Protein AF-A0AAN7UMM8-F1 (afdb_monomer_lite)

Foldseek 3Di:
DDDDDQDVVNVVVVVVVVVVCVVVPPPPPDDPQADWFWWWKQAFQLCCVVVVDDRIDIDTDGPCCVVPDDFDWFPLCVVVPFTKTKDFDDDDPVCNPPQRRLDRVLQQLRQADCDQPFDDDVVVQRHHHQGGGNCSVGSRGMMIMGTPVSHHDDRVVSVVVSCCSVPPRHPD

pLDDT: mean 81.4, std 15.03, range [41.03, 96.5]

Radius of gyration: 20.4 Å; chains: 1; bounding box: 57×44×56 Å

Secondary structure (DSSP, 8-state):
-PPPPP-HHHHHHHHHHHHHHTTT----SS--TT-EEEEEEE--HHHHHHH---SEEEEEEEHHHHHHS--EE-HHHHHTT--EEEEEPPPPTTTTT-GGGG--HHHHHHT----TT---BGGGTB--TTS--GGGTSS---EEEEETT-----HHHHHHHHHHHHHHS---

Organism: NCBI:txid326684

Sequence (172 aa):
MKYRDVDLKDFRHIADYFISCRWRLSLPLYPPTDTKLKGVKINCSGDEHNLGKPLFEEIEVSLMDVLTVEYDTSDIANLIGLPVFTKPCLPDLSWANVSDAYINQDATYLHLCLDPKTKSNDHAGILGWGYAPFRWQNRVGSVIVVRQDQKPCHDGMWKHYASIAARKLRPF

Structure (mmCIF, N/CA/C/O backbone):
data_AF-A0AAN7UMM8-F1
#
_entry.id   AF-A0AAN7UMM8-F1
#
loop_
_atom_site.group_PDB
_atom_site.id
_atom_site.type_symbol
_atom_site.label_atom_id
_atom_site.label_alt_id
_atom_site.label_comp_id
_atom_site.label_asym_id
_atom_site.label_entity_id
_atom_site.label_seq_id
_atom_site.pdbx_PDB_ins_code
_atom_site.Cartn_x
_atom_site.Cartn_y
_atom_site.Cartn_z
_atom_site.occupancy
_atom_site.B_iso_or_equiv
_atom_site.auth_seq_id
_atom_site.auth_comp_id
_atom_site.auth_asym_id
_atom_site.auth_atom_id
_atom_site.pdbx_PDB_model_num
ATOM 1 N N . MET A 1 1 ? -41.385 -11.418 36.694 1.00 44.03 1 MET A N 1
ATOM 2 C CA . MET A 1 1 ? -40.921 -11.828 35.350 1.00 44.03 1 MET A CA 1
ATOM 3 C C . MET A 1 1 ? -39.835 -12.877 35.542 1.00 44.03 1 MET A C 1
ATOM 5 O O . MET A 1 1 ? -38.847 -12.566 36.191 1.00 44.03 1 MET A O 1
ATOM 9 N N . LYS A 1 2 ? -40.049 -14.124 35.102 1.00 57.03 2 LYS A N 1
ATOM 10 C CA . LYS A 1 2 ? -39.013 -15.171 35.116 1.00 57.03 2 LYS A CA 1
ATOM 11 C C . LYS A 1 2 ? -38.329 -15.160 33.753 1.00 57.03 2 LYS A C 1
ATOM 13 O O . LYS A 1 2 ? -39.016 -15.289 32.743 1.00 57.03 2 LYS A O 1
ATOM 18 N N . TYR A 1 3 ? -37.015 -14.982 33.735 1.00 65.94 3 TYR A N 1
ATOM 19 C CA . TYR A 1 3 ? -36.212 -15.178 32.533 1.00 65.94 3 TYR A CA 1
ATOM 20 C C . TYR A 1 3 ? -35.992 -16.681 32.353 1.00 65.94 3 TYR A C 1
ATOM 22 O O . TYR A 1 3 ? -35.731 -17.378 33.333 1.00 65.94 3 TYR A O 1
ATOM 30 N N . ARG A 1 4 ? -36.190 -17.184 31.131 1.00 79.94 4 ARG A N 1
ATOM 31 C CA . ARG A 1 4 ? -35.893 -18.579 30.788 1.00 79.94 4 ARG A CA 1
ATOM 32 C C . ARG A 1 4 ? -34.458 -18.672 30.279 1.00 79.94 4 ARG A C 1
ATOM 34 O O . ARG A 1 4 ? -33.993 -17.737 29.626 1.00 79.94 4 ARG A O 1
ATOM 41 N N . ASP A 1 5 ? -33.811 -19.797 30.542 1.00 83.88 5 ASP A N 1
ATOM 42 C CA . ASP A 1 5 ? -32.479 -20.074 30.016 1.00 83.88 5 ASP A CA 1
ATOM 43 C C . ASP A 1 5 ? -32.519 -20.269 28.499 1.00 83.88 5 ASP A C 1
ATOM 45 O O . ASP A 1 5 ? -33.491 -20.785 27.942 1.00 83.88 5 ASP A O 1
ATOM 49 N N . VAL A 1 6 ? -31.454 -19.815 27.841 1.00 77.25 6 VAL A N 1
ATOM 50 C CA . VAL A 1 6 ? -31.259 -19.959 26.397 1.00 77.25 6 VAL A CA 1
ATOM 51 C C . VAL A 1 6 ? -30.913 -21.412 26.105 1.00 77.25 6 VAL A C 1
ATOM 53 O O . VAL A 1 6 ? -29.937 -21.940 26.639 1.00 77.25 6 VAL A O 1
ATOM 56 N N . ASP A 1 7 ? -31.699 -22.054 25.247 1.00 88.44 7 ASP A N 1
ATOM 57 C CA . ASP A 1 7 ? -31.451 -23.428 24.823 1.00 88.44 7 ASP A CA 1
ATOM 58 C C . ASP A 1 7 ? -30.756 -23.498 23.447 1.00 88.44 7 ASP A C 1
ATOM 60 O O . ASP A 1 7 ? -30.502 -22.498 22.769 1.00 88.44 7 ASP A O 1
ATOM 64 N N . LEU A 1 8 ? -30.413 -24.712 23.012 1.00 77.88 8 LEU A N 1
ATOM 65 C CA . LEU A 1 8 ? -29.747 -24.933 21.723 1.00 77.88 8 LEU A CA 1
ATOM 66 C C . LEU A 1 8 ? -30.617 -24.540 20.517 1.00 77.88 8 LEU A C 1
ATOM 68 O O . LEU A 1 8 ? -30.086 -24.277 19.435 1.00 77.88 8 LEU A O 1
ATOM 72 N N . LYS A 1 9 ? -31.944 -24.488 20.679 1.00 82.25 9 LYS A N 1
ATOM 73 C CA . LYS A 1 9 ? -32.868 -24.055 19.628 1.00 82.25 9 LYS A CA 1
ATOM 74 C C . LYS A 1 9 ? -32.833 -22.536 19.490 1.00 82.25 9 LYS A C 1
ATOM 76 O O . LYS A 1 9 ? -32.764 -22.037 18.368 1.00 82.25 9 LYS A O 1
ATOM 81 N N . ASP A 1 10 ? -32.784 -21.826 20.612 1.00 83.25 10 ASP A N 1
ATOM 82 C CA . ASP A 1 10 ? -32.543 -20.386 20.649 1.00 83.25 10 ASP A CA 1
ATOM 83 C C . ASP A 1 10 ? -31.164 -20.051 20.052 1.00 83.25 10 ASP A C 1
ATOM 85 O O . ASP A 1 10 ? -31.054 -19.145 19.226 1.00 83.25 10 ASP A O 1
ATOM 89 N N . PHE A 1 11 ? -30.125 -20.838 20.360 1.00 78.94 11 PHE A N 1
ATOM 90 C CA . PHE A 1 11 ? -28.793 -20.658 19.768 1.00 78.94 11 PHE A CA 1
ATOM 91 C C . PHE A 1 11 ? -28.799 -20.835 18.245 1.00 78.94 11 PHE A C 1
ATOM 93 O O . PHE A 1 11 ? -28.192 -20.046 17.522 1.00 78.94 11 PHE A O 1
ATOM 100 N N . ARG A 1 12 ? -29.522 -21.840 17.739 1.00 82.06 12 ARG A N 1
ATOM 101 C CA . ARG A 1 12 ? -29.689 -22.044 16.297 1.00 82.06 12 ARG A CA 1
ATOM 102 C C . ARG A 1 12 ? -30.439 -20.889 15.644 1.00 82.06 12 ARG A C 1
ATOM 104 O O . ARG A 1 12 ? -30.007 -20.424 14.601 1.00 82.06 12 ARG A O 1
ATOM 111 N N . HIS A 1 13 ? -31.498 -20.379 16.268 1.00 74.56 13 HIS A N 1
ATOM 112 C CA . HIS A 1 13 ? -32.212 -19.201 15.768 1.00 74.56 13 HIS A CA 1
ATOM 113 C C . HIS A 1 13 ? -31.312 -17.961 15.726 1.00 74.56 13 HIS A C 1
ATOM 115 O O . HIS A 1 13 ? -31.378 -17.194 14.772 1.00 74.56 13 HIS A O 1
ATOM 121 N N . ILE A 1 14 ? -30.443 -17.781 16.723 1.00 76.44 14 ILE A N 1
ATOM 122 C CA . ILE A 1 14 ? -29.461 -16.693 16.757 1.00 76.44 14 ILE A CA 1
ATOM 123 C C . ILE A 1 14 ? -28.402 -16.879 15.659 1.00 76.44 14 ILE A C 1
ATOM 125 O O . ILE A 1 14 ? -28.074 -15.928 14.953 1.00 76.44 14 ILE A O 1
ATOM 129 N N . ALA A 1 15 ? -27.886 -18.094 15.467 1.00 76.62 15 ALA A N 1
ATOM 130 C CA . ALA A 1 15 ? -26.916 -18.395 14.417 1.00 76.62 15 ALA A CA 1
ATOM 131 C C . ALA A 1 15 ? -27.518 -18.229 13.012 1.00 76.62 15 ALA A C 1
ATOM 133 O O . ALA A 1 15 ? -26.916 -17.570 12.168 1.00 76.62 15 ALA A O 1
ATOM 134 N N . ASP A 1 16 ? -28.725 -18.748 12.781 1.00 75.44 16 ASP A N 1
ATOM 135 C CA . ASP A 1 16 ? -29.471 -18.594 11.530 1.00 75.44 16 ASP A CA 1
ATOM 136 C C . ASP A 1 16 ? -29.823 -17.118 11.288 1.00 75.44 16 ASP A C 1
ATOM 138 O O . ASP A 1 16 ? -29.726 -16.637 10.159 1.00 75.44 16 ASP A O 1
ATOM 142 N N . TYR A 1 17 ? -30.129 -16.355 12.345 1.00 73.06 17 TYR A N 1
ATOM 143 C CA . TYR A 1 17 ? -30.271 -14.902 12.275 1.00 73.06 17 TYR A CA 1
ATOM 144 C C . TYR A 1 17 ? -28.964 -14.247 11.814 1.00 73.06 17 TYR A C 1
ATOM 146 O O . TYR A 1 17 ? -28.972 -13.555 10.804 1.00 73.06 17 TYR A O 1
ATOM 154 N N . PHE A 1 18 ? -27.818 -14.530 12.441 1.00 69.50 18 PHE A N 1
ATOM 155 C CA . PHE A 1 18 ? -26.530 -13.970 12.012 1.00 69.50 18 PHE A CA 1
ATOM 156 C C . PHE A 1 18 ? -26.106 -14.409 10.600 1.00 69.50 18 PHE A C 1
ATOM 158 O O . PHE A 1 18 ? -25.530 -13.611 9.862 1.00 69.50 18 PHE A O 1
ATOM 165 N N . ILE A 1 19 ? -26.409 -15.643 10.189 1.00 68.62 19 ILE A N 1
ATOM 166 C CA . ILE A 1 19 ? -26.124 -16.164 8.843 1.00 68.62 19 ILE A CA 1
ATOM 167 C C . ILE A 1 19 ? -27.054 -15.525 7.802 1.00 68.62 19 ILE A C 1
ATOM 169 O O . ILE A 1 19 ? -26.594 -15.133 6.732 1.00 68.62 19 ILE A O 1
ATOM 173 N N . SER A 1 20 ? -28.336 -15.343 8.114 1.00 67.06 20 SER A N 1
ATOM 174 C CA . SER A 1 20 ? -29.275 -14.622 7.244 1.00 67.06 20 SER A CA 1
ATOM 175 C C . SER A 1 20 ? -28.949 -13.121 7.165 1.00 67.06 20 SER A C 1
ATOM 177 O O . SER A 1 20 ? -29.043 -12.513 6.097 1.00 67.06 20 SER A O 1
ATOM 179 N N . CYS A 1 21 ? -28.444 -12.537 8.256 1.00 56.84 21 CYS A N 1
ATOM 180 C CA . CYS A 1 21 ? -27.925 -11.174 8.311 1.00 56.84 21 CYS A CA 1
ATOM 181 C C . CYS A 1 21 ? -26.562 -11.021 7.627 1.00 56.84 21 CYS A C 1
ATOM 183 O O . CYS A 1 21 ? -26.223 -9.902 7.253 1.00 56.84 21 CYS A O 1
ATOM 185 N N . ARG A 1 22 ? -25.797 -12.094 7.365 1.00 49.25 22 ARG A N 1
ATOM 186 C CA . ARG A 1 22 ? -24.556 -11.999 6.564 1.00 49.25 22 ARG A CA 1
ATOM 187 C C . ARG A 1 22 ? -24.802 -11.506 5.133 1.00 49.25 22 ARG A C 1
ATOM 189 O O . ARG A 1 22 ? -23.855 -11.065 4.498 1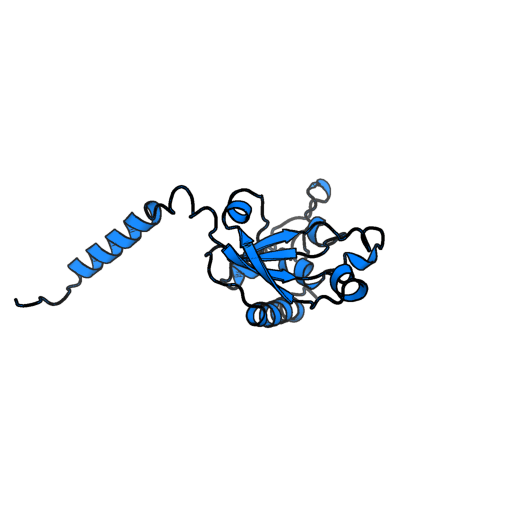.00 49.25 22 ARG A O 1
ATOM 196 N N . TRP A 1 23 ? -26.052 -11.515 4.661 1.00 46.44 23 TRP A N 1
ATOM 197 C CA . TRP A 1 23 ? -26.463 -10.910 3.386 1.00 46.44 23 TRP A CA 1
ATOM 198 C C . TRP A 1 23 ? -27.345 -9.657 3.542 1.00 46.44 23 TRP A C 1
ATOM 200 O O . TRP A 1 23 ? -27.736 -9.057 2.544 1.00 46.44 23 TRP A O 1
ATOM 210 N N . ARG A 1 24 ? -27.678 -9.252 4.779 1.00 41.03 24 ARG A N 1
ATOM 211 C CA . ARG A 1 24 ? -28.582 -8.123 5.078 1.00 41.03 24 ARG A CA 1
ATOM 212 C C . ARG A 1 24 ? -28.160 -7.240 6.257 1.00 41.03 24 ARG A C 1
ATOM 214 O O . ARG A 1 24 ? -28.969 -6.459 6.748 1.00 41.03 24 ARG A O 1
ATOM 221 N N . LEU A 1 25 ? -26.896 -7.268 6.678 1.00 42.41 25 LEU A N 1
ATOM 222 C CA . LEU A 1 25 ? -26.274 -6.060 7.211 1.00 42.41 25 LEU A CA 1
ATOM 223 C C . LEU A 1 25 ? -26.107 -5.131 6.016 1.00 42.41 25 LEU A C 1
ATOM 225 O O . LEU A 1 25 ? -25.052 -5.057 5.393 1.00 42.41 25 LEU A O 1
ATOM 229 N N . SER A 1 26 ? -27.210 -4.480 5.658 1.00 46.03 26 SER A N 1
ATOM 230 C CA . SER A 1 26 ? -27.189 -3.232 4.929 1.00 46.03 26 SER A CA 1
ATOM 231 C C . SER A 1 26 ? -26.272 -2.306 5.715 1.00 46.03 26 SER A C 1
ATOM 233 O O . SER A 1 26 ? -26.698 -1.655 6.671 1.00 46.03 26 SER A O 1
ATOM 235 N N . LEU A 1 27 ? -24.996 -2.283 5.313 1.00 46.69 27 LEU A N 1
ATOM 236 C CA . LEU A 1 27 ? -24.200 -1.069 5.362 1.00 46.69 27 LEU A CA 1
ATOM 237 C C . LEU A 1 27 ? -25.164 0.054 4.966 1.00 46.69 27 LEU A C 1
ATOM 239 O O . LEU A 1 27 ? -25.889 -0.120 3.975 1.00 46.69 27 LEU A O 1
ATOM 243 N N . PRO A 1 28 ? -25.284 1.130 5.757 1.00 42.78 28 PRO A N 1
ATOM 244 C CA . PRO A 1 28 ? -26.124 2.239 5.346 1.00 42.78 28 PRO A CA 1
ATOM 245 C C . PRO A 1 28 ? -25.736 2.579 3.904 1.00 42.78 28 PRO A C 1
ATOM 247 O O . PRO A 1 28 ? -24.549 2.686 3.596 1.00 42.78 28 PRO A O 1
ATOM 250 N N . LEU A 1 29 ? -26.742 2.646 3.020 1.00 49.09 29 LEU A N 1
ATOM 251 C CA . LEU A 1 29 ? -26.593 2.839 1.566 1.00 49.09 29 LEU A CA 1
ATOM 252 C C . LEU A 1 29 ? -25.694 4.038 1.223 1.00 49.09 29 LEU A C 1
ATOM 254 O O . LEU A 1 29 ? -25.170 4.123 0.119 1.00 49.09 29 LEU A O 1
ATOM 258 N N . TYR A 1 30 ? -25.485 4.911 2.206 1.00 47.78 30 TYR A N 1
ATOM 259 C CA . TYR A 1 30 ? -24.417 5.883 2.285 1.00 47.78 30 TYR A CA 1
ATOM 260 C C . TYR A 1 30 ? -23.897 5.873 3.729 1.00 47.78 30 TYR A C 1
ATOM 262 O O . TYR A 1 30 ? -24.698 6.079 4.649 1.00 47.78 30 TYR A O 1
ATOM 270 N N . PRO A 1 31 ? -22.596 5.645 3.980 1.00 53.59 31 PRO A N 1
ATOM 271 C CA . PRO A 1 31 ? -22.011 6.054 5.246 1.00 53.59 31 PRO A CA 1
ATOM 272 C C . PRO A 1 31 ? -22.373 7.523 5.509 1.00 53.59 31 PRO A C 1
ATOM 274 O O . PRO A 1 31 ? -22.489 8.285 4.543 1.00 53.59 31 PRO A O 1
ATOM 277 N N . PRO A 1 32 ? -22.526 7.960 6.774 1.00 57.19 32 PRO A N 1
ATOM 278 C CA . PRO A 1 32 ? -22.496 9.384 7.087 1.00 57.19 32 PRO A CA 1
ATOM 279 C C . PRO A 1 32 ? -21.353 10.017 6.293 1.00 57.19 32 PRO A C 1
ATOM 281 O O . PRO A 1 32 ? -20.242 9.479 6.316 1.00 57.19 32 PRO A O 1
ATOM 284 N N . THR A 1 33 ? -21.628 11.102 5.568 1.00 57.47 33 THR A N 1
ATOM 285 C CA . THR A 1 33 ? -20.730 11.713 4.567 1.00 57.47 33 THR A CA 1
ATOM 286 C C . THR A 1 33 ? -19.360 12.135 5.111 1.00 57.47 33 THR A C 1
ATOM 288 O O . THR A 1 33 ? -18.507 12.548 4.338 1.00 57.47 33 THR A O 1
ATOM 291 N N . ASP A 1 34 ? -19.142 12.007 6.420 1.00 68.44 34 ASP A N 1
ATOM 292 C CA . ASP A 1 34 ? -17.905 12.334 7.127 1.00 68.44 34 ASP A CA 1
ATOM 293 C C . ASP A 1 34 ? -17.334 11.140 7.923 1.00 68.44 34 ASP A C 1
ATOM 295 O O . ASP A 1 34 ? -16.583 11.300 8.883 1.00 68.44 34 ASP A O 1
ATOM 299 N N . THR A 1 35 ? -17.713 9.904 7.575 1.00 83.56 35 THR A N 1
ATOM 300 C CA . THR A 1 35 ? -17.132 8.719 8.221 1.00 83.56 35 THR A CA 1
ATOM 301 C C . THR A 1 35 ? -15.679 8.584 7.787 1.00 83.56 35 THR A C 1
ATOM 303 O O . THR A 1 35 ? -15.391 8.237 6.641 1.00 83.56 35 THR A O 1
ATOM 306 N N . LYS A 1 36 ? -14.764 8.851 8.717 1.00 89.44 36 LYS A N 1
ATOM 307 C CA . LYS A 1 36 ? -13.325 8.722 8.504 1.00 89.44 36 LYS A CA 1
ATOM 308 C C . LYS A 1 36 ? -12.825 7.372 9.001 1.00 89.44 36 LYS A C 1
ATOM 310 O O . LYS A 1 36 ? -13.085 6.971 10.134 1.00 89.44 36 LYS A O 1
ATOM 315 N N . LEU A 1 37 ? -12.087 6.678 8.146 1.00 90.38 37 LEU A N 1
ATOM 316 C CA . LEU A 1 37 ? -11.339 5.481 8.489 1.00 90.38 37 LEU A CA 1
ATOM 317 C C . LEU A 1 37 ? -9.930 5.862 8.924 1.00 90.38 37 LEU A C 1
ATOM 319 O O . LEU A 1 37 ? -9.255 6.643 8.255 1.00 90.38 37 LEU A O 1
ATOM 323 N N . LYS A 1 38 ? -9.462 5.250 10.011 1.00 92.50 38 LYS A N 1
ATOM 324 C CA . LYS A 1 38 ? -8.061 5.353 10.425 1.00 92.50 38 LYS A CA 1
ATOM 325 C C . LYS A 1 38 ? -7.208 4.409 9.588 1.00 92.50 38 LYS A C 1
ATOM 327 O O . LYS A 1 38 ? -7.402 3.191 9.634 1.00 92.50 38 LYS A O 1
ATOM 332 N N . GLY A 1 39 ? -6.281 4.985 8.840 1.00 92.00 39 GLY A N 1
ATOM 333 C CA . GLY A 1 39 ? -5.317 4.297 7.998 1.00 92.00 39 GLY A CA 1
ATOM 334 C C . GLY A 1 39 ? -3.887 4.673 8.350 1.00 92.00 39 GLY A C 1
ATOM 335 O O . GLY A 1 39 ? -3.625 5.461 9.258 1.00 92.00 39 GLY A O 1
ATOM 336 N N . VAL A 1 40 ? -2.957 4.124 7.580 1.00 93.00 40 VAL A N 1
ATOM 337 C CA . VAL A 1 40 ? -1.545 4.498 7.639 1.00 93.00 40 VAL A CA 1
ATOM 338 C C . VAL A 1 40 ? -1.069 4.861 6.246 1.00 93.00 40 VAL A C 1
ATOM 340 O O . VAL A 1 40 ? -1.347 4.152 5.281 1.00 93.00 40 VAL A O 1
ATOM 343 N N . LYS A 1 41 ? -0.342 5.968 6.146 1.00 94.19 41 LYS A N 1
ATOM 344 C CA . LYS A 1 41 ? 0.449 6.320 4.978 1.00 94.19 41 LYS A CA 1
ATOM 345 C C . LYS A 1 41 ? 1.858 5.766 5.175 1.00 94.19 41 LYS A C 1
ATOM 347 O O . LYS A 1 41 ? 2.526 6.105 6.150 1.00 94.19 41 LYS A O 1
ATOM 352 N N . ILE A 1 42 ? 2.292 4.905 4.262 1.00 94.44 42 ILE A N 1
ATOM 353 C CA . ILE A 1 42 ? 3.682 4.470 4.139 1.00 94.44 42 ILE A CA 1
ATOM 354 C C . ILE A 1 42 ? 4.368 5.505 3.254 1.00 94.44 42 ILE A C 1
ATOM 356 O O . ILE A 1 42 ? 4.123 5.538 2.045 1.00 94.44 42 ILE A O 1
ATOM 360 N N . ASN A 1 43 ? 5.148 6.394 3.858 1.00 95.12 43 ASN A N 1
ATOM 361 C CA . ASN A 1 43 ? 5.842 7.453 3.140 1.00 95.12 43 ASN A CA 1
ATOM 362 C C . ASN A 1 43 ? 7.028 6.871 2.353 1.00 95.12 43 ASN A C 1
ATOM 364 O O . ASN A 1 43 ? 7.719 5.980 2.834 1.00 95.12 43 ASN A O 1
ATOM 368 N N . CYS A 1 44 ? 7.234 7.335 1.120 1.00 95.88 44 CYS A N 1
ATOM 369 C CA . CYS A 1 44 ? 8.407 6.978 0.322 1.00 95.88 44 CYS A CA 1
ATOM 370 C C . CYS A 1 44 ? 9.634 7.805 0.715 1.00 95.88 44 CYS A C 1
ATOM 372 O O . CYS A 1 44 ? 9.513 8.836 1.378 1.00 95.88 44 CYS A O 1
ATOM 374 N N . SER A 1 45 ? 10.809 7.425 0.202 1.00 96.31 45 SER A N 1
ATOM 375 C CA . SER A 1 45 ? 12.068 8.143 0.449 1.00 96.31 45 SER A CA 1
ATOM 376 C C . SER A 1 45 ? 12.002 9.636 0.099 1.00 96.31 45 SER A C 1
ATOM 378 O O . SER A 1 45 ? 12.694 10.447 0.705 1.00 96.31 45 SER A O 1
ATOM 380 N N . GLY A 1 46 ? 11.166 10.017 -0.868 1.00 95.94 46 GLY A N 1
ATOM 381 C CA . GLY A 1 46 ? 10.878 11.402 -1.228 1.00 95.94 46 GLY A CA 1
ATOM 382 C C . GLY A 1 46 ? 10.245 12.183 -0.087 1.00 95.94 46 GLY A C 1
ATOM 383 O O . GLY A 1 46 ? 10.803 13.193 0.341 1.00 95.94 46 GLY A O 1
ATOM 384 N N . ASP A 1 47 ? 9.127 11.682 0.435 1.00 96.50 47 ASP A N 1
ATOM 385 C CA . ASP A 1 47 ? 8.418 12.283 1.566 1.00 96.50 47 ASP A CA 1
ATOM 386 C C . ASP A 1 47 ? 9.268 12.249 2.847 1.00 96.50 47 ASP A C 1
ATOM 388 O O . ASP A 1 47 ? 9.287 13.223 3.600 1.00 96.50 47 ASP A O 1
ATOM 392 N N . GLU A 1 48 ? 10.025 11.175 3.081 1.00 95.62 48 GLU A N 1
ATOM 393 C CA . GLU A 1 48 ? 10.917 11.078 4.241 1.00 95.62 48 GLU A CA 1
ATOM 394 C C . GLU A 1 48 ? 12.066 12.093 4.175 1.00 95.62 48 GLU A C 1
ATOM 396 O O . GLU A 1 48 ? 12.234 12.907 5.084 1.00 95.62 48 GLU A O 1
ATOM 401 N N . HIS A 1 49 ? 12.850 12.087 3.094 1.00 95.00 49 HIS A N 1
ATOM 402 C CA . HIS A 1 49 ? 14.076 12.885 3.015 1.00 95.00 49 HIS A CA 1
ATOM 403 C C . HIS A 1 49 ? 13.834 14.354 2.657 1.00 95.00 49 HIS A C 1
ATOM 405 O O . HIS A 1 49 ? 14.585 15.212 3.115 1.00 95.00 49 HIS A O 1
ATOM 411 N N . ASN A 1 50 ? 12.816 14.662 1.844 1.00 93.44 50 ASN A N 1
ATOM 412 C CA . ASN A 1 50 ? 12.580 16.033 1.372 1.00 93.44 50 ASN A CA 1
ATOM 413 C C . ASN A 1 50 ? 11.537 16.773 2.211 1.00 93.44 50 ASN A C 1
ATOM 415 O O . ASN A 1 50 ? 11.626 17.991 2.340 1.00 93.44 50 ASN A O 1
ATOM 419 N N . LEU A 1 51 ? 10.561 16.061 2.789 1.00 93.38 51 LEU A N 1
ATOM 420 C CA . LEU A 1 51 ? 9.497 16.665 3.601 1.00 93.38 51 LEU A CA 1
ATOM 421 C C . LEU A 1 51 ? 9.633 16.353 5.100 1.00 93.38 51 LEU A C 1
ATOM 423 O O . LEU A 1 51 ? 8.824 16.834 5.895 1.00 93.38 51 LEU A O 1
ATOM 427 N N . GLY A 1 52 ? 10.634 15.559 5.498 1.00 94.56 52 GLY A N 1
ATOM 428 C CA . GLY A 1 52 ? 10.870 15.195 6.897 1.00 94.56 52 GLY A CA 1
ATOM 429 C C . GLY A 1 52 ? 9.7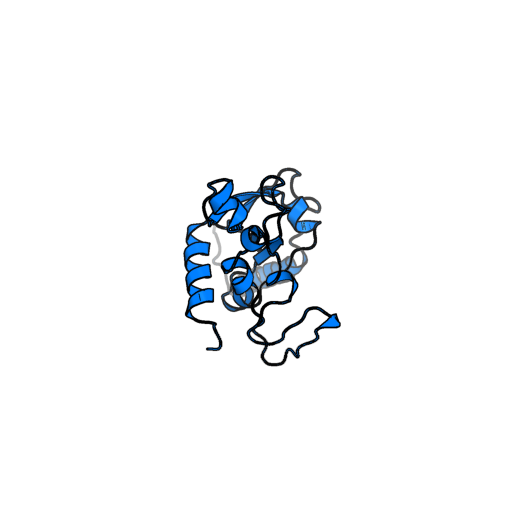45 14.352 7.500 1.00 94.56 52 GLY A C 1
ATOM 430 O O . GLY A 1 52 ? 9.508 14.413 8.708 1.00 94.56 52 GLY A O 1
ATOM 431 N N . LYS A 1 53 ? 8.997 13.619 6.667 1.00 95.19 53 LYS A N 1
ATOM 432 C CA . LYS A 1 53 ? 7.875 12.792 7.117 1.00 95.19 53 LYS A CA 1
ATOM 433 C C . LYS A 1 53 ? 8.370 11.489 7.753 1.00 95.19 53 LYS A C 1
ATOM 435 O O . LYS A 1 53 ? 9.394 10.960 7.334 1.00 95.19 53 LYS A O 1
ATOM 440 N N . PRO A 1 54 ? 7.660 10.938 8.753 1.00 94.06 54 PRO A N 1
ATOM 441 C CA . PRO A 1 54 ? 7.996 9.621 9.282 1.00 94.06 54 PRO A CA 1
ATOM 442 C C . PRO A 1 54 ? 7.643 8.528 8.264 1.00 94.06 54 PRO A C 1
ATOM 444 O O . PRO A 1 54 ? 6.646 8.659 7.558 1.00 94.06 54 PRO A O 1
ATOM 447 N N . LEU A 1 55 ? 8.383 7.415 8.256 1.00 92.38 55 LEU A N 1
ATOM 448 C CA . LEU A 1 55 ? 8.113 6.257 7.387 1.00 92.38 55 LEU A CA 1
ATOM 449 C C . LEU A 1 55 ? 6.650 5.779 7.442 1.00 92.38 55 LEU A C 1
ATOM 451 O O . LEU A 1 55 ? 6.044 5.485 6.416 1.00 92.38 55 LEU A O 1
ATOM 455 N N . PHE A 1 56 ? 6.068 5.738 8.643 1.00 92.44 56 PHE A N 1
ATOM 456 C CA . PHE A 1 56 ? 4.659 5.414 8.864 1.00 92.44 56 PHE A CA 1
ATOM 457 C C . PHE A 1 56 ? 3.962 6.600 9.529 1.00 92.44 56 PHE A C 1
ATOM 459 O O . PHE A 1 56 ? 4.328 6.995 10.637 1.00 92.44 56 PHE A O 1
ATOM 466 N N . GLU A 1 57 ? 2.952 7.148 8.861 1.00 92.69 57 GLU A N 1
ATOM 467 C CA . GLU A 1 57 ? 2.147 8.278 9.331 1.00 92.69 57 GLU A CA 1
ATOM 468 C C . GLU A 1 57 ? 0.698 7.812 9.498 1.00 92.69 57 GLU A C 1
ATOM 470 O O . GLU A 1 57 ? 0.095 7.297 8.556 1.00 92.69 57 GLU A O 1
ATOM 475 N N . GLU A 1 58 ? 0.131 7.948 10.699 1.00 92.88 58 GLU A N 1
ATOM 476 C CA . GLU A 1 58 ? -1.301 7.701 10.890 1.00 92.88 58 GLU A CA 1
ATOM 477 C C . GLU A 1 58 ? -2.103 8.780 10.164 1.00 92.88 58 GLU A C 1
ATOM 479 O O . GLU A 1 58 ? -1.815 9.972 10.276 1.00 92.88 58 GLU A O 1
ATOM 484 N N . ILE A 1 59 ? -3.118 8.355 9.417 1.00 92.94 59 ILE A N 1
ATOM 485 C CA . ILE A 1 59 ? -3.958 9.245 8.621 1.00 92.94 59 ILE A CA 1
ATOM 486 C C . ILE A 1 59 ? -5.429 8.890 8.784 1.00 92.94 59 ILE A C 1
ATOM 488 O O . ILE A 1 59 ? -5.798 7.765 9.125 1.00 92.94 59 ILE A O 1
ATOM 492 N N . GLU A 1 60 ? -6.284 9.855 8.476 1.00 93.62 60 GLU A N 1
ATOM 493 C CA . GLU A 1 60 ? -7.718 9.647 8.359 1.00 93.62 60 GLU A CA 1
ATOM 494 C C . GLU A 1 60 ? -8.127 9.778 6.894 1.00 93.62 60 GLU A C 1
ATOM 496 O O . GLU A 1 60 ? -7.799 10.763 6.233 1.00 93.62 60 GLU A O 1
ATOM 501 N N . VAL A 1 61 ? -8.834 8.774 6.381 1.00 90.25 61 VAL A N 1
ATOM 502 C CA . VAL A 1 61 ? -9.294 8.714 4.990 1.00 90.25 61 VAL A CA 1
ATOM 503 C C . VAL A 1 61 ? -10.812 8.669 4.981 1.00 90.25 61 VAL A C 1
ATOM 505 O O . VAL A 1 61 ? -11.416 7.959 5.783 1.00 90.25 61 VAL A O 1
ATOM 508 N N . SER A 1 62 ? -11.447 9.404 4.072 1.00 89.25 62 SER A N 1
ATOM 509 C CA . SER A 1 62 ? -12.894 9.318 3.884 1.00 89.25 62 SER A CA 1
ATOM 510 C C . SER A 1 62 ? -13.293 7.902 3.463 1.00 89.25 62 SER A C 1
ATOM 512 O O . SER A 1 62 ? -12.746 7.349 2.509 1.00 89.25 62 SER A O 1
ATOM 514 N N . LEU A 1 63 ? -14.279 7.314 4.144 1.00 83.50 63 LEU A N 1
ATOM 515 C CA . LEU A 1 63 ? -14.830 6.013 3.764 1.00 83.50 63 LEU A CA 1
ATOM 516 C C . LEU A 1 63 ? -15.427 6.050 2.349 1.00 83.50 63 LEU A C 1
ATOM 518 O O . LEU A 1 63 ? -15.336 5.063 1.626 1.00 83.50 63 LEU A O 1
ATOM 522 N N . MET A 1 64 ? -15.987 7.187 1.926 1.00 81.44 64 MET A N 1
ATOM 523 C CA . MET A 1 64 ? -16.501 7.340 0.562 1.00 81.44 64 MET A CA 1
ATOM 524 C C . MET A 1 64 ? -15.387 7.249 -0.479 1.00 81.44 64 MET A C 1
ATOM 526 O O . MET A 1 64 ? -15.576 6.594 -1.501 1.00 81.44 64 MET A O 1
ATOM 530 N N . ASP A 1 65 ? -14.217 7.827 -0.208 1.00 79.25 65 ASP A N 1
ATOM 531 C CA . ASP A 1 65 ? -13.072 7.736 -1.120 1.00 79.25 65 ASP A CA 1
ATOM 532 C C . ASP A 1 65 ? -12.585 6.290 -1.229 1.00 79.25 65 ASP A C 1
ATOM 534 O O . ASP A 1 65 ? -12.264 5.825 -2.320 1.00 79.25 65 ASP A O 1
ATOM 538 N N . VAL A 1 66 ? -12.599 5.557 -0.109 1.00 79.75 66 VAL A N 1
ATOM 539 C CA . VAL A 1 66 ? -12.228 4.135 -0.071 1.00 79.75 66 VAL A CA 1
ATOM 540 C C . VAL A 1 66 ? -13.201 3.260 -0.867 1.00 79.75 66 VAL A C 1
ATOM 542 O O . VAL A 1 66 ? -12.770 2.328 -1.535 1.00 79.75 66 VAL A O 1
ATOM 545 N N . LEU A 1 67 ? -14.504 3.552 -0.816 1.00 76.31 67 LEU A N 1
ATOM 546 C CA . LEU A 1 67 ? -15.540 2.760 -1.494 1.00 76.31 67 LEU A CA 1
ATOM 547 C C . LEU A 1 67 ? -15.720 3.105 -2.981 1.00 76.31 67 LEU A C 1
ATOM 549 O O . LEU A 1 67 ? -16.280 2.299 -3.720 1.00 76.31 67 LEU A O 1
ATOM 553 N N . THR A 1 68 ? -15.313 4.301 -3.410 1.00 73.50 68 THR A N 1
ATOM 554 C CA . THR A 1 68 ? -15.529 4.791 -4.785 1.00 73.50 68 THR A CA 1
ATOM 555 C C . THR A 1 68 ? -14.291 4.709 -5.664 1.00 73.50 68 THR A C 1
ATOM 557 O O . THR A 1 68 ? -14.422 4.594 -6.882 1.00 73.50 68 THR A O 1
ATOM 560 N N . VAL A 1 69 ? -13.096 4.775 -5.075 1.00 75.81 69 VAL A N 1
ATOM 561 C CA . VAL A 1 69 ? -11.842 4.666 -5.817 1.00 75.81 69 VAL A CA 1
ATOM 562 C C . VAL A 1 69 ? -11.391 3.210 -5.862 1.00 75.81 69 VAL A C 1
ATOM 564 O O . VAL A 1 69 ? -11.621 2.443 -4.935 1.00 75.81 69 VAL A O 1
ATOM 567 N N . GLU A 1 70 ? -10.732 2.823 -6.949 1.00 79.38 70 GLU A N 1
ATOM 568 C CA . GLU A 1 70 ? -10.109 1.511 -7.071 1.00 79.38 70 GLU A CA 1
ATOM 569 C C . GLU A 1 70 ? -8.870 1.433 -6.161 1.00 79.38 70 GLU A C 1
ATOM 571 O O . GLU A 1 70 ? -7.931 2.226 -6.288 1.00 79.38 70 GLU A O 1
ATOM 576 N N . TYR A 1 71 ? -8.896 0.497 -5.213 1.00 85.25 71 TYR A N 1
ATOM 577 C CA . TYR A 1 71 ? -7.767 0.146 -4.354 1.00 85.25 71 TYR A CA 1
ATOM 578 C C . TYR A 1 71 ? -7.269 -1.245 -4.720 1.00 85.25 71 TYR A C 1
ATOM 580 O O . TYR A 1 71 ? -8.057 -2.133 -5.049 1.00 85.25 71 TYR A O 1
ATOM 588 N N . ASP A 1 72 ? -5.967 -1.451 -4.573 1.00 89.56 72 ASP A N 1
ATOM 589 C CA . ASP A 1 72 ? -5.384 -2.778 -4.682 1.00 89.56 72 ASP A CA 1
ATOM 590 C C . ASP A 1 72 ? -5.506 -3.528 -3.349 1.00 89.56 72 ASP A C 1
ATOM 592 O O . ASP A 1 72 ? -5.779 -2.955 -2.289 1.00 89.56 72 ASP A O 1
ATOM 596 N N . THR A 1 73 ? -5.288 -4.839 -3.407 1.00 90.12 73 THR A N 1
ATOM 597 C CA . THR A 1 73 ? -5.232 -5.714 -2.234 1.00 90.12 73 THR A CA 1
ATOM 598 C C . THR A 1 73 ? -3.868 -6.383 -2.126 1.00 90.12 73 THR A C 1
ATOM 600 O O . THR A 1 73 ? -3.122 -6.456 -3.101 1.00 90.12 73 THR A O 1
ATOM 603 N N . SER A 1 74 ? -3.558 -6.927 -0.951 1.00 86.94 74 SER A N 1
ATOM 604 C CA . SER A 1 74 ? -2.294 -7.614 -0.683 1.00 86.94 74 SER A CA 1
ATOM 605 C C . SER A 1 74 ? -2.509 -9.095 -0.370 1.00 86.94 74 SER A C 1
ATOM 607 O O . SER A 1 74 ? -3.201 -9.436 0.592 1.00 86.94 74 SER A O 1
ATOM 609 N N . ASP A 1 75 ? -1.852 -9.969 -1.138 1.00 86.62 75 ASP A N 1
ATOM 610 C CA . ASP A 1 75 ? -1.835 -11.418 -0.899 1.00 86.62 75 ASP A CA 1
ATOM 611 C C . ASP A 1 75 ? -1.290 -11.754 0.492 1.00 86.62 75 ASP A C 1
ATOM 613 O O . ASP A 1 75 ? -1.865 -12.570 1.215 1.00 86.62 75 ASP A O 1
ATOM 617 N N . ILE A 1 76 ? -0.201 -11.094 0.898 1.00 84.38 76 ILE A N 1
ATOM 618 C CA . ILE A 1 76 ? 0.407 -11.287 2.220 1.00 84.38 76 ILE A CA 1
ATOM 619 C C . ILE A 1 76 ? -0.568 -10.876 3.318 1.00 84.38 76 ILE A C 1
ATOM 621 O O . ILE A 1 76 ? -0.723 -11.594 4.307 1.00 84.38 76 ILE A O 1
ATOM 625 N N . ALA A 1 77 ? -1.253 -9.749 3.138 1.00 84.19 77 ALA A N 1
ATOM 626 C CA . ALA A 1 77 ? -2.154 -9.219 4.147 1.00 84.19 77 ALA A CA 1
ATOM 627 C C . ALA A 1 77 ? -3.363 -10.141 4.332 1.00 84.19 77 ALA A C 1
ATOM 629 O O . ALA A 1 77 ? -3.770 -10.428 5.461 1.00 84.19 77 ALA A O 1
ATOM 630 N N . ASN A 1 78 ? -3.867 -10.685 3.222 1.00 85.44 78 ASN A N 1
ATOM 631 C CA . ASN A 1 78 ? -4.896 -11.716 3.222 1.00 85.44 78 ASN A CA 1
ATOM 632 C C . ASN A 1 78 ? -4.419 -12.988 3.937 1.00 85.44 78 ASN A C 1
ATOM 634 O O . ASN A 1 78 ? -5.134 -13.505 4.796 1.00 85.44 78 ASN A O 1
ATOM 638 N N . LEU A 1 79 ? -3.204 -13.462 3.640 1.00 83.19 79 LEU A N 1
ATOM 639 C CA . LEU A 1 79 ? -2.646 -14.680 4.234 1.00 83.19 79 LEU A CA 1
ATOM 640 C C . LEU A 1 79 ? -2.540 -14.593 5.762 1.00 83.19 79 LEU A C 1
ATOM 642 O O . LEU A 1 79 ? -2.816 -15.572 6.453 1.00 83.19 79 LEU A O 1
ATOM 646 N N . ILE A 1 80 ? -2.163 -13.432 6.302 1.00 79.12 80 ILE A N 1
ATOM 647 C CA . ILE A 1 80 ? -2.005 -13.254 7.752 1.00 79.12 80 ILE A CA 1
ATOM 648 C C . ILE A 1 80 ? -3.292 -12.810 8.469 1.00 79.12 80 ILE A C 1
ATOM 650 O O . ILE A 1 80 ? -3.259 -12.515 9.663 1.00 79.12 80 ILE A O 1
ATOM 654 N N . GLY A 1 81 ? -4.425 -12.745 7.761 1.00 81.12 81 GLY A N 1
ATOM 655 C CA . GLY A 1 81 ? -5.723 -12.389 8.341 1.00 81.12 81 GLY A CA 1
ATOM 656 C C . GLY A 1 81 ? -5.908 -10.896 8.635 1.00 81.12 81 GLY A C 1
ATOM 657 O O . GLY A 1 81 ? -6.742 -10.533 9.466 1.00 81.12 81 GLY A O 1
ATOM 658 N N . LEU A 1 82 ? -5.155 -10.025 7.959 1.00 84.81 82 LEU A N 1
ATOM 659 C CA . LEU A 1 82 ? -5.287 -8.568 8.029 1.00 84.81 82 LEU A CA 1
ATOM 660 C C . LEU A 1 82 ? -5.553 -7.995 6.630 1.00 84.81 82 LEU A C 1
ATOM 662 O O . LEU A 1 82 ? -4.702 -7.290 6.101 1.00 84.81 82 LEU A O 1
ATOM 666 N N . PRO A 1 83 ? -6.710 -8.280 6.009 1.00 87.44 83 PRO A N 1
ATOM 667 C CA . PRO A 1 83 ? -7.003 -7.815 4.658 1.00 87.44 83 PRO A CA 1
ATOM 668 C C . PRO A 1 83 ? -7.030 -6.282 4.596 1.00 87.44 83 PRO A C 1
ATOM 670 O O . PRO A 1 83 ? -7.705 -5.616 5.392 1.00 87.44 83 PRO A O 1
ATOM 673 N N . VAL A 1 84 ? -6.300 -5.718 3.633 1.00 89.50 84 VAL A N 1
ATOM 674 C CA . VAL A 1 84 ? -6.145 -4.266 3.454 1.00 89.50 84 VAL A CA 1
ATOM 675 C C . VAL A 1 84 ? -6.445 -3.839 2.026 1.00 89.50 84 VAL A C 1
ATOM 677 O O . VAL A 1 84 ? -6.329 -4.624 1.084 1.00 89.50 84 VAL A O 1
ATOM 680 N N . PHE A 1 85 ? -6.833 -2.578 1.903 1.00 92.38 85 PHE A N 1
ATOM 681 C CA . PHE A 1 85 ? -6.842 -1.813 0.673 1.00 92.38 85 PHE A CA 1
ATOM 682 C C . PHE A 1 85 ? -5.618 -0.904 0.641 1.00 92.38 85 PHE A C 1
ATOM 684 O O . PHE A 1 85 ? -5.278 -0.276 1.649 1.00 92.38 85 PHE A O 1
ATOM 691 N N . THR A 1 86 ? -4.977 -0.818 -0.518 1.00 92.81 86 THR A N 1
ATOM 692 C CA . THR A 1 86 ? -3.770 -0.022 -0.745 1.00 92.81 86 THR A CA 1
ATOM 693 C C . THR A 1 86 ? -3.941 0.889 -1.953 1.00 92.81 86 THR A C 1
ATOM 695 O O . THR A 1 86 ? -4.564 0.526 -2.952 1.00 92.81 86 THR A O 1
ATOM 698 N N . LYS A 1 87 ? -3.400 2.105 -1.869 1.00 92.12 87 LYS A N 1
ATOM 699 C CA . LYS A 1 87 ? -3.465 3.077 -2.965 1.00 92.12 87 LYS A CA 1
ATOM 700 C C . LYS A 1 87 ? -2.219 3.956 -3.002 1.00 92.12 87 LYS A C 1
ATOM 702 O O . LYS A 1 87 ? -1.921 4.594 -1.990 1.00 92.12 87 LYS A O 1
ATOM 707 N N . PRO A 1 88 ? -1.519 4.039 -4.146 1.00 92.12 88 PRO A N 1
ATOM 708 C CA . PRO A 1 88 ? -0.447 5.008 -4.332 1.00 92.12 88 PRO A CA 1
ATOM 709 C C . PRO A 1 88 ? -0.960 6.447 -4.224 1.00 92.12 88 PRO A C 1
ATOM 711 O O . PRO A 1 88 ? -2.027 6.793 -4.739 1.00 92.12 88 PRO A O 1
ATOM 714 N N . CYS A 1 89 ? -0.184 7.293 -3.566 1.00 91.56 89 CYS A N 1
ATOM 715 C CA . CYS A 1 89 ? -0.390 8.730 -3.516 1.00 91.56 89 CYS A CA 1
ATOM 716 C C . CYS A 1 89 ? 0.209 9.401 -4.751 1.00 91.56 89 CYS A C 1
ATOM 718 O O . CYS A 1 89 ? 1.161 8.907 -5.356 1.00 91.56 89 CYS A O 1
ATOM 720 N N . LEU A 1 90 ? -0.307 10.585 -5.075 1.00 91.25 90 LEU A N 1
ATOM 721 C CA . LEU A 1 90 ? 0.394 11.477 -5.990 1.00 91.25 90 LEU A CA 1
ATOM 722 C C . LEU A 1 90 ? 1.716 11.934 -5.348 1.00 91.25 90 LEU A C 1
ATOM 724 O O . LEU A 1 90 ? 1.739 12.178 -4.137 1.00 91.25 90 LEU A O 1
ATOM 728 N N . PRO A 1 91 ? 2.802 12.045 -6.130 1.00 90.88 91 PRO A N 1
ATOM 729 C CA . PRO A 1 91 ? 4.070 12.555 -5.629 1.00 90.88 91 PRO A CA 1
ATOM 730 C C . PRO A 1 91 ? 3.966 14.042 -5.293 1.00 90.88 91 PRO A C 1
ATOM 732 O O . PRO A 1 91 ? 3.234 14.787 -5.952 1.00 90.88 91 PRO A O 1
ATOM 735 N N . ASP A 1 92 ? 4.740 14.489 -4.307 1.00 92.50 92 ASP A N 1
ATOM 736 C CA . ASP A 1 92 ? 4.862 15.916 -4.030 1.00 92.50 92 ASP A CA 1
ATOM 737 C C . ASP A 1 92 ? 5.674 16.600 -5.137 1.00 92.50 92 ASP A C 1
ATOM 739 O O . ASP A 1 92 ? 6.705 16.095 -5.591 1.00 92.50 92 ASP A O 1
ATOM 743 N N . LEU A 1 93 ? 5.217 17.776 -5.569 1.00 92.62 93 LEU A N 1
ATOM 744 C CA . LEU A 1 93 ? 5.844 18.524 -6.658 1.00 92.62 93 LEU A CA 1
ATOM 745 C C . LEU A 1 93 ? 7.296 18.916 -6.352 1.00 92.62 93 LEU A C 1
ATOM 747 O O . LEU A 1 93 ? 8.089 19.043 -7.284 1.00 92.62 93 LEU A O 1
ATOM 751 N N . SER A 1 94 ? 7.656 19.076 -5.075 1.00 91.88 94 SER A N 1
ATOM 752 C CA . SER A 1 94 ? 9.010 19.443 -4.641 1.00 91.88 94 SER A CA 1
ATOM 753 C C . SER A 1 94 ? 10.063 18.388 -4.983 1.00 91.88 94 SER A C 1
ATOM 755 O O . SER A 1 94 ? 11.211 18.742 -5.250 1.00 91.88 94 SER A O 1
ATOM 757 N N . TRP A 1 95 ? 9.681 17.108 -5.033 1.00 91.38 95 TRP A N 1
ATOM 758 C CA . TRP A 1 95 ? 10.588 16.001 -5.343 1.00 91.38 95 TRP A CA 1
ATOM 759 C C . TRP A 1 95 ? 10.136 15.146 -6.533 1.00 91.38 95 TRP A C 1
ATOM 761 O O . TRP A 1 95 ? 10.836 14.207 -6.902 1.00 91.38 95 TRP A O 1
ATOM 771 N N . ALA A 1 96 ? 9.028 15.478 -7.205 1.00 91.31 96 ALA A N 1
ATOM 772 C CA . ALA A 1 96 ? 8.429 14.661 -8.266 1.00 91.31 96 ALA A CA 1
ATOM 773 C C . ALA A 1 96 ? 9.374 14.297 -9.432 1.00 91.31 96 ALA A C 1
ATOM 775 O O . ALA A 1 96 ? 9.157 13.282 -10.100 1.00 91.31 96 ALA A O 1
ATOM 776 N N . ASN A 1 97 ? 10.421 15.087 -9.677 1.00 91.00 97 ASN A N 1
ATOM 777 C CA . ASN A 1 97 ? 11.409 14.838 -10.733 1.00 91.00 97 ASN A CA 1
ATOM 778 C C . ASN A 1 97 ? 12.645 14.049 -10.260 1.00 91.00 97 ASN A C 1
ATOM 780 O O . ASN A 1 97 ? 13.534 13.764 -11.059 1.00 91.00 97 ASN A O 1
ATOM 784 N N . VAL A 1 98 ? 12.714 13.682 -8.980 1.00 91.19 98 VAL A N 1
ATOM 785 C CA . VAL A 1 98 ? 13.809 12.900 -8.398 1.00 91.19 98 VAL A CA 1
ATOM 786 C C . VAL A 1 98 ? 13.446 11.418 -8.481 1.00 91.19 98 VAL A C 1
ATOM 788 O O . VAL A 1 98 ? 12.501 10.970 -7.839 1.00 91.19 98 VAL A O 1
ATOM 791 N N . SER A 1 99 ? 14.181 10.642 -9.283 1.00 87.06 99 SER A N 1
ATOM 792 C CA . SER A 1 99 ? 13.859 9.226 -9.541 1.00 87.06 99 SER A CA 1
ATOM 793 C C . SER A 1 99 ? 13.808 8.387 -8.257 1.00 87.06 99 SER A C 1
ATOM 795 O O . SER A 1 99 ? 12.828 7.685 -8.007 1.00 87.06 99 SER A O 1
ATOM 797 N N . ASP A 1 100 ? 14.821 8.522 -7.401 1.00 90.44 100 ASP A N 1
ATOM 798 C CA . ASP A 1 100 ? 14.961 7.706 -6.187 1.00 90.44 100 ASP A CA 1
ATOM 799 C C . ASP A 1 100 ? 13.994 8.125 -5.068 1.00 90.44 100 ASP A C 1
ATOM 801 O O . ASP A 1 100 ? 13.786 7.395 -4.102 1.00 90.44 100 ASP A O 1
ATOM 805 N N . ALA A 1 101 ? 13.329 9.275 -5.211 1.00 94.50 101 ALA A N 1
ATOM 806 C CA . ALA A 1 101 ? 12.348 9.754 -4.242 1.00 94.50 101 ALA A CA 1
ATOM 807 C C . ALA A 1 101 ? 11.069 8.895 -4.218 1.00 94.50 101 ALA A C 1
ATOM 809 O O . ALA A 1 101 ? 10.311 8.925 -3.253 1.00 94.50 101 ALA A O 1
ATOM 810 N N . TYR A 1 102 ? 10.833 8.077 -5.243 1.00 95.69 102 TYR A N 1
ATOM 811 C CA . TYR A 1 102 ? 9.667 7.197 -5.295 1.00 95.69 102 TYR A CA 1
ATOM 812 C C . TYR A 1 102 ? 9.878 5.838 -4.615 1.00 95.69 102 TYR A C 1
ATOM 814 O O . TYR A 1 102 ? 8.951 5.025 -4.600 1.00 95.69 102 TYR A O 1
ATOM 822 N N . ILE A 1 103 ? 11.077 5.553 -4.100 1.00 94.38 103 ILE A N 1
ATOM 823 C CA . ILE A 1 103 ? 11.388 4.261 -3.485 1.00 94.38 103 ILE A CA 1
ATOM 824 C C . ILE A 1 103 ? 10.523 4.070 -2.232 1.00 94.38 103 ILE A C 1
ATOM 826 O O . ILE A 1 103 ? 10.510 4.908 -1.332 1.00 94.38 103 ILE A O 1
ATOM 830 N N . ASN A 1 104 ? 9.788 2.957 -2.189 1.00 94.06 104 ASN A N 1
ATOM 831 C CA . ASN A 1 104 ? 8.969 2.546 -1.050 1.00 94.06 104 ASN A CA 1
ATOM 832 C C . ASN A 1 104 ? 8.965 1.016 -0.942 1.00 94.06 104 ASN A C 1
ATOM 834 O O . ASN A 1 104 ? 8.057 0.330 -1.417 1.00 94.06 104 ASN A O 1
ATOM 838 N N . GLN A 1 105 ? 10.035 0.480 -0.360 1.00 90.81 105 GLN A N 1
ATOM 839 C CA . GLN A 1 105 ? 10.282 -0.958 -0.325 1.00 90.81 105 GLN A CA 1
ATOM 840 C C . GLN A 1 105 ? 9.251 -1.712 0.528 1.00 90.81 105 GLN A C 1
ATOM 842 O O . GLN A 1 105 ? 8.865 -2.824 0.175 1.00 90.81 105 GLN A O 1
ATOM 847 N N . ASP A 1 106 ? 8.758 -1.103 1.608 1.00 90.00 106 ASP A N 1
ATOM 848 C CA . ASP A 1 106 ? 7.721 -1.696 2.456 1.00 90.00 106 ASP A CA 1
ATOM 849 C C . ASP A 1 106 ? 6.397 -1.859 1.701 1.00 90.00 106 ASP A C 1
ATOM 851 O O . ASP A 1 106 ? 5.761 -2.914 1.777 1.00 90.00 106 ASP A O 1
ATOM 855 N N . ALA A 1 107 ? 6.005 -0.860 0.903 1.00 90.75 107 ALA A N 1
ATOM 856 C CA . ALA A 1 107 ? 4.840 -0.979 0.035 1.00 90.75 107 ALA A CA 1
ATOM 857 C C . ALA A 1 107 ? 5.044 -1.997 -1.096 1.00 90.75 107 ALA A C 1
ATOM 859 O O . ALA A 1 107 ? 4.110 -2.731 -1.425 1.00 90.75 107 ALA A O 1
ATOM 860 N N . THR A 1 108 ? 6.245 -2.090 -1.674 1.00 91.88 108 THR A N 1
ATOM 861 C CA . THR A 1 108 ? 6.573 -3.150 -2.642 1.00 91.88 108 THR A CA 1
ATOM 862 C C . THR A 1 108 ? 6.406 -4.528 -2.012 1.00 91.88 108 THR A C 1
ATOM 864 O O . THR A 1 108 ? 5.727 -5.389 -2.570 1.00 91.88 108 THR A O 1
ATOM 867 N N . TYR A 1 109 ? 6.970 -4.733 -0.820 1.00 88.94 109 TYR A N 1
ATOM 868 C CA . TYR A 1 109 ? 6.883 -6.007 -0.116 1.00 88.94 109 TYR A CA 1
ATOM 869 C C . TYR A 1 109 ? 5.472 -6.365 0.311 1.00 88.94 109 TYR A C 1
ATOM 871 O O . TYR A 1 109 ? 5.136 -7.543 0.333 1.00 88.94 109 TYR A O 1
ATOM 879 N N . LEU A 1 110 ? 4.624 -5.378 0.587 1.00 88.12 110 LEU A N 1
ATOM 880 C CA . LEU A 1 110 ? 3.210 -5.612 0.837 1.00 88.12 110 LEU A CA 1
ATOM 881 C C . LEU A 1 110 ? 2.513 -6.281 -0.363 1.00 88.12 110 LEU A C 1
ATOM 883 O O . LEU A 1 110 ? 1.570 -7.036 -0.156 1.00 88.12 110 LEU A O 1
ATOM 887 N N . HIS A 1 111 ? 2.982 -6.074 -1.592 1.00 91.38 111 HIS A N 1
ATOM 888 C CA . HIS A 1 111 ? 2.327 -6.563 -2.811 1.00 91.38 111 HIS A CA 1
ATOM 889 C C . HIS A 1 111 ? 3.044 -7.737 -3.486 1.00 91.38 111 HIS A C 1
ATOM 891 O O . HIS A 1 111 ? 2.776 -8.009 -4.655 1.00 91.38 111 HIS A O 1
ATOM 897 N N . LEU A 1 112 ? 3.944 -8.445 -2.793 1.00 90.31 112 LEU A N 1
ATOM 898 C CA . LEU A 1 112 ? 4.536 -9.671 -3.342 1.00 90.31 112 LEU A CA 1
ATOM 899 C C . LEU A 1 112 ? 3.446 -10.708 -3.635 1.00 90.31 112 LEU A C 1
ATOM 901 O O . LEU A 1 112 ? 2.620 -11.007 -2.771 1.00 90.31 112 LEU A O 1
ATOM 905 N N . CYS A 1 113 ? 3.485 -11.286 -4.835 1.00 89.06 113 CYS A N 1
ATOM 906 C CA . CYS A 1 113 ? 2.585 -12.365 -5.213 1.00 89.06 113 CYS A CA 1
ATOM 907 C C . CYS A 1 113 ? 2.944 -13.649 -4.460 1.00 89.06 113 CYS A C 1
ATOM 909 O O . CYS A 1 113 ? 4.079 -14.133 -4.539 1.00 89.06 113 CYS A O 1
ATOM 911 N N . LEU A 1 114 ? 1.966 -14.224 -3.759 1.00 87.19 114 LEU A N 1
ATOM 912 C CA . LEU A 1 114 ? 2.172 -15.449 -2.982 1.00 87.19 114 LEU A CA 1
ATOM 913 C C . LEU A 1 114 ? 1.688 -16.724 -3.675 1.00 87.19 114 LEU A C 1
ATOM 915 O O . LEU A 1 114 ? 1.990 -17.811 -3.185 1.00 87.19 114 LEU A O 1
ATOM 919 N N . ASP A 1 115 ? 0.972 -16.627 -4.796 1.00 88.12 115 ASP A N 1
ATOM 920 C CA . ASP A 1 115 ? 0.512 -17.807 -5.531 1.00 88.12 115 ASP A CA 1
ATOM 921 C C . ASP A 1 115 ? 1.634 -18.370 -6.432 1.00 88.12 115 ASP A C 1
ATOM 923 O O . ASP A 1 115 ? 1.978 -17.743 -7.439 1.00 88.12 115 ASP A O 1
ATOM 927 N N . PRO A 1 116 ? 2.183 -19.568 -6.131 1.00 88.25 116 PRO A N 1
ATOM 928 C CA . PRO A 1 116 ? 3.237 -20.197 -6.929 1.00 88.25 116 PRO A CA 1
ATOM 929 C C . PRO A 1 116 ? 2.796 -20.579 -8.347 1.00 88.25 116 PRO A C 1
ATOM 931 O O . PRO A 1 116 ? 3.633 -20.919 -9.182 1.00 88.25 116 PRO A O 1
ATOM 934 N N . LYS A 1 117 ? 1.490 -20.559 -8.640 1.00 92.19 117 LYS A N 1
ATOM 935 C CA . LYS A 1 117 ? 0.945 -20.861 -9.969 1.00 92.19 117 LYS A CA 1
ATOM 936 C C . LYS A 1 117 ? 0.841 -19.625 -10.860 1.00 92.19 117 LYS A C 1
ATOM 938 O O . LYS A 1 117 ? 0.616 -19.783 -12.064 1.00 92.19 117 LYS A O 1
ATOM 943 N N . THR A 1 118 ? 1.011 -18.422 -10.309 1.00 89.56 118 THR A N 1
ATOM 944 C CA . THR A 1 118 ? 0.965 -17.178 -11.080 1.00 89.56 118 THR A CA 1
ATOM 945 C C . THR A 1 118 ? 2.152 -17.114 -12.030 1.00 89.56 118 THR A C 1
ATOM 947 O O . THR A 1 118 ? 3.305 -16.992 -11.614 1.00 89.56 118 THR A O 1
ATOM 950 N N . LYS A 1 119 ? 1.861 -17.184 -13.330 1.00 91.25 119 LYS A N 1
ATOM 951 C CA . LYS A 1 119 ? 2.858 -17.017 -14.390 1.00 91.25 119 LYS A CA 1
ATOM 952 C C . LYS A 1 119 ? 3.149 -15.537 -14.607 1.00 91.25 119 LYS A C 1
ATOM 954 O O . LYS A 1 119 ? 2.244 -14.709 -14.504 1.00 91.25 119 LYS A O 1
ATOM 959 N N . SER A 1 120 ? 4.392 -15.222 -14.956 1.00 90.31 120 SER A N 1
ATOM 960 C CA . SER A 1 120 ? 4.738 -13.885 -15.42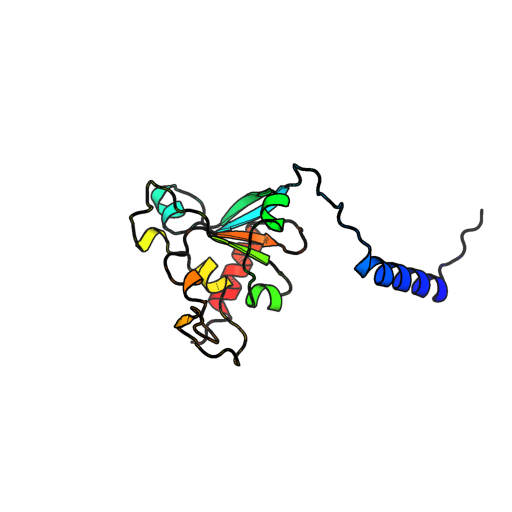3 1.00 90.31 120 SER A CA 1
ATOM 961 C C . SER A 1 120 ? 3.989 -13.556 -16.718 1.00 90.31 120 SER A C 1
ATOM 963 O O . SER A 1 120 ? 3.727 -14.414 -17.566 1.00 90.31 120 SER A O 1
ATOM 965 N N . ASN A 1 121 ? 3.610 -12.293 -16.844 1.00 92.00 121 ASN A N 1
ATOM 966 C CA . ASN A 1 121 ? 3.018 -11.693 -18.021 1.00 92.00 121 ASN A CA 1
ATOM 967 C C . ASN A 1 121 ? 3.409 -10.213 -18.052 1.00 92.00 121 ASN A C 1
ATOM 969 O O . ASN A 1 121 ? 2.748 -9.368 -17.442 1.00 92.00 121 ASN A O 1
ATOM 973 N N . ASP A 1 122 ? 4.466 -9.914 -18.801 1.00 86.31 122 ASP A N 1
ATOM 974 C CA . ASP A 1 122 ? 5.039 -8.569 -18.890 1.00 86.31 122 ASP A CA 1
ATOM 975 C C . ASP A 1 122 ? 4.032 -7.541 -19.421 1.00 86.31 122 ASP A C 1
ATOM 977 O O . ASP A 1 122 ? 3.968 -6.421 -18.919 1.00 86.31 122 ASP A O 1
ATOM 981 N N . HIS A 1 123 ? 3.174 -7.937 -20.369 1.00 87.62 123 HIS A N 1
ATOM 982 C CA . HIS A 1 123 ? 2.153 -7.059 -20.952 1.00 87.62 123 HIS A CA 1
ATOM 983 C C . HIS A 1 123 ? 1.092 -6.639 -19.929 1.00 87.62 123 HIS A C 1
ATOM 985 O O . HIS A 1 123 ? 0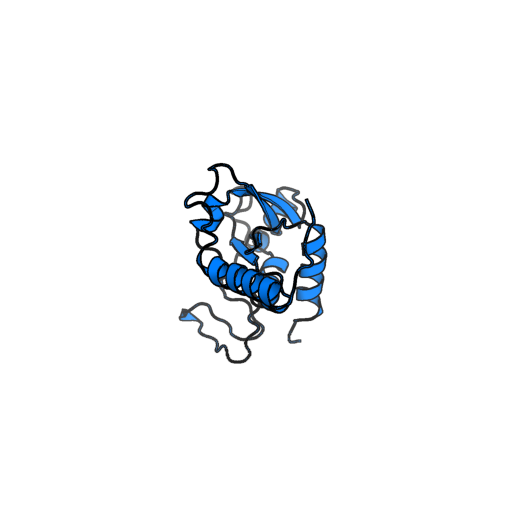.544 -5.544 -20.020 1.00 87.62 123 HIS A O 1
ATOM 991 N N . ALA A 1 124 ? 0.801 -7.505 -18.956 1.00 87.06 124 ALA A N 1
ATOM 992 C CA . ALA A 1 124 ? -0.136 -7.226 -17.872 1.00 87.06 124 ALA A CA 1
ATOM 993 C C . ALA A 1 124 ? 0.552 -6.642 -16.627 1.00 87.06 124 ALA A C 1
ATOM 995 O O . ALA A 1 124 ? -0.102 -6.405 -15.613 1.00 87.06 124 ALA A O 1
ATOM 996 N N . GLY A 1 125 ? 1.870 -6.442 -16.668 1.00 89.31 125 GLY A N 1
ATOM 997 C CA . GLY A 1 125 ? 2.623 -5.968 -15.517 1.00 89.31 125 GLY A CA 1
ATOM 998 C C . GLY A 1 125 ? 2.793 -7.015 -14.401 1.00 89.31 125 GLY A C 1
ATOM 999 O O . GLY A 1 125 ? 3.115 -6.645 -13.270 1.00 89.31 125 GLY A O 1
ATOM 1000 N N . ILE A 1 126 ? 2.557 -8.301 -14.682 1.00 89.56 126 ILE A N 1
ATOM 1001 C CA . ILE A 1 126 ? 2.585 -9.392 -13.698 1.00 89.56 126 ILE A CA 1
ATOM 1002 C C . ILE A 1 126 ? 3.949 -10.075 -13.751 1.00 89.56 126 ILE A C 1
ATOM 1004 O O . ILE A 1 126 ? 4.334 -10.607 -14.785 1.00 89.56 126 ILE A O 1
ATOM 1008 N N . LEU A 1 127 ? 4.664 -10.119 -12.630 1.00 89.62 127 LEU A N 1
ATOM 1009 C CA . LEU A 1 127 ? 5.997 -10.733 -12.564 1.00 89.62 127 LEU A CA 1
ATOM 1010 C C . LEU A 1 127 ? 5.986 -12.172 -12.024 1.00 89.62 127 LEU A C 1
ATOM 1012 O O . LEU A 1 127 ? 6.978 -12.883 -12.148 1.00 89.62 127 LEU A O 1
ATOM 1016 N N . GLY A 1 128 ? 4.839 -12.634 -11.526 1.00 88.94 128 GLY A N 1
ATOM 1017 C CA . GLY A 1 128 ? 4.662 -13.989 -11.013 1.00 88.94 128 GLY A CA 1
ATOM 1018 C C . GLY A 1 128 ? 5.046 -14.138 -9.542 1.00 88.94 128 GLY A C 1
ATOM 1019 O O . GLY A 1 128 ? 5.255 -13.158 -8.827 1.00 88.94 128 GLY A O 1
ATOM 1020 N N . TRP A 1 129 ? 5.086 -15.389 -9.090 1.00 89.38 129 TRP A N 1
ATOM 1021 C CA . TRP A 1 129 ? 5.355 -15.751 -7.699 1.00 89.38 129 TRP A CA 1
ATOM 1022 C C . TRP A 1 129 ? 6.645 -15.133 -7.147 1.00 89.38 129 TRP A C 1
ATOM 1024 O O . TRP A 1 129 ? 7.690 -15.173 -7.793 1.00 89.38 129 TRP A O 1
ATOM 1034 N N . GLY A 1 130 ? 6.571 -14.599 -5.926 1.00 87.75 130 GLY A N 1
ATOM 1035 C CA . GLY A 1 130 ? 7.717 -14.028 -5.217 1.00 87.75 130 GLY A CA 1
ATOM 1036 C C . GLY A 1 130 ? 8.080 -12.603 -5.634 1.00 87.75 130 GLY A C 1
ATOM 1037 O O . GLY A 1 130 ? 8.967 -12.011 -5.024 1.00 87.75 130 GLY A O 1
ATOM 1038 N N . TYR A 1 131 ? 7.382 -12.029 -6.616 1.00 90.50 131 TYR A N 1
ATOM 1039 C CA . TYR A 1 131 ? 7.591 -10.662 -7.081 1.00 90.50 131 TYR A CA 1
ATOM 1040 C C . TYR A 1 131 ? 6.318 -9.831 -6.933 1.00 90.50 131 TYR A C 1
ATOM 1042 O O . TYR A 1 131 ? 5.201 -10.331 -7.065 1.00 90.50 131 TYR A O 1
ATOM 1050 N N . ALA A 1 132 ? 6.484 -8.536 -6.666 1.00 91.75 132 ALA A N 1
ATOM 1051 C CA . ALA A 1 132 ? 5.377 -7.590 -6.734 1.00 91.75 132 ALA A CA 1
ATOM 1052 C C . ALA A 1 132 ? 5.065 -7.249 -8.206 1.00 91.75 132 ALA A C 1
ATOM 1054 O O . ALA A 1 132 ? 5.966 -7.324 -9.040 1.00 91.75 132 ALA A O 1
ATOM 1055 N N . PRO A 1 133 ? 3.839 -6.848 -8.572 1.00 92.19 133 PRO A N 1
ATOM 1056 C CA . PRO A 1 133 ? 3.548 -6.365 -9.923 1.00 92.19 133 PRO A CA 1
ATOM 1057 C C . PRO A 1 133 ? 4.398 -5.138 -10.282 1.00 92.19 133 PRO A C 1
ATOM 1059 O O . PRO A 1 133 ? 4.787 -4.377 -9.396 1.00 92.19 133 PRO A O 1
ATOM 1062 N N . PHE A 1 134 ? 4.614 -4.870 -11.573 1.00 91.81 134 PHE A N 1
ATOM 1063 C CA . PHE A 1 134 ? 5.433 -3.741 -12.045 1.00 91.81 134 PHE A CA 1
ATOM 1064 C C . PHE A 1 134 ? 5.028 -2.386 -11.433 1.00 91.81 134 PHE A C 1
ATOM 1066 O O . PHE A 1 134 ? 5.899 -1.601 -11.054 1.00 91.81 134 PHE A O 1
ATOM 1073 N N . ARG A 1 135 ? 3.722 -2.129 -11.260 1.00 91.56 135 ARG A N 1
ATOM 1074 C CA . ARG A 1 135 ? 3.202 -0.899 -10.623 1.00 91.56 135 ARG A CA 1
ATOM 1075 C C . ARG A 1 135 ? 3.632 -0.721 -9.159 1.00 91.56 135 ARG A C 1
ATOM 1077 O O . ARG A 1 135 ? 3.652 0.397 -8.664 1.00 91.56 135 ARG A O 1
ATOM 1084 N N . TRP A 1 136 ? 3.975 -1.815 -8.482 1.00 93.62 136 TRP A N 1
ATOM 1085 C CA . TRP A 1 136 ? 4.452 -1.843 -7.099 1.00 93.62 136 TRP A CA 1
ATOM 1086 C C . TRP A 1 136 ? 5.974 -2.007 -7.000 1.00 93.62 136 TRP A C 1
ATOM 1088 O O . TRP A 1 136 ? 6.494 -2.115 -5.895 1.00 93.62 136 TRP A O 1
ATOM 1098 N N . GLN A 1 137 ? 6.696 -2.002 -8.126 1.00 90.44 137 GLN A N 1
ATOM 1099 C CA . GLN A 1 137 ? 8.165 -1.990 -8.164 1.00 90.44 137 GLN A CA 1
ATOM 1100 C C . GLN A 1 137 ? 8.727 -0.671 -8.703 1.00 90.44 137 GLN A C 1
ATOM 1102 O O . GLN A 1 137 ? 9.767 -0.209 -8.243 1.00 90.44 137 GLN A O 1
ATOM 1107 N N . ASN A 1 138 ? 8.034 -0.044 -9.656 1.00 88.44 138 ASN A N 1
ATOM 1108 C CA . ASN A 1 138 ? 8.524 1.138 -10.354 1.00 88.44 138 ASN A CA 1
ATOM 1109 C C . ASN A 1 138 ? 7.763 2.390 -9.938 1.00 88.44 138 ASN A C 1
ATOM 1111 O O . ASN A 1 138 ? 6.565 2.505 -10.177 1.00 88.44 138 ASN A O 1
ATOM 1115 N N . ARG A 1 139 ? 8.498 3.358 -9.384 1.00 90.69 139 ARG A N 1
ATOM 1116 C CA . ARG A 1 139 ? 7.978 4.669 -8.979 1.00 90.69 139 ARG A CA 1
ATOM 1117 C C . ARG A 1 139 ? 6.738 4.593 -8.070 1.00 90.69 139 ARG A C 1
ATOM 1119 O O . ARG A 1 139 ? 5.773 5.320 -8.279 1.00 90.69 139 ARG A O 1
ATOM 1126 N N . VAL A 1 140 ? 6.791 3.730 -7.054 1.00 93.25 140 VAL A N 1
ATOM 1127 C CA . VAL A 1 140 ? 5.670 3.450 -6.137 1.00 93.25 140 VAL A CA 1
ATOM 1128 C C . VAL A 1 140 ? 5.177 4.708 -5.420 1.00 93.25 140 VAL A C 1
ATOM 1130 O O . VAL A 1 140 ? 3.972 4.931 -5.327 1.00 93.25 140 VAL A O 1
ATOM 1133 N N . GLY A 1 141 ? 6.105 5.540 -4.937 1.00 95.25 141 GLY A N 1
ATOM 1134 C CA . GLY A 1 141 ? 5.771 6.710 -4.132 1.00 95.25 141 GLY A CA 1
ATOM 1135 C C . GLY A 1 141 ? 5.174 6.331 -2.775 1.00 95.25 141 GLY A C 1
ATOM 1136 O O . GLY A 1 141 ? 5.278 5.190 -2.314 1.00 95.25 141 GLY A O 1
ATOM 1137 N N . SER A 1 142 ? 4.594 7.309 -2.088 1.00 95.88 142 SER A N 1
ATOM 1138 C CA . SER A 1 142 ? 3.912 7.071 -0.816 1.00 95.88 142 SER A CA 1
ATOM 1139 C C . SER A 1 142 ? 2.595 6.333 -1.028 1.00 95.88 142 SER A C 1
ATOM 1141 O O . SER A 1 142 ? 1.976 6.460 -2.078 1.00 95.88 142 SER A O 1
ATOM 1143 N N . VAL A 1 143 ? 2.145 5.565 -0.038 1.00 94.75 143 VAL A N 1
ATOM 1144 C CA . VAL A 1 143 ? 1.003 4.652 -0.194 1.00 94.75 143 VAL A CA 1
ATOM 1145 C C . VAL A 1 143 ? 0.074 4.752 0.999 1.00 94.75 143 VAL A C 1
ATOM 1147 O O . VAL A 1 143 ? 0.515 4.657 2.138 1.00 94.75 143 VAL A O 1
ATOM 1150 N N . ILE A 1 144 ? -1.220 4.907 0.744 1.00 93.81 144 ILE A N 1
ATOM 1151 C CA . ILE A 1 144 ? -2.269 4.813 1.760 1.00 93.81 144 ILE A CA 1
ATOM 1152 C C . ILE A 1 144 ? -2.638 3.351 1.951 1.00 93.81 144 ILE A C 1
ATOM 1154 O O . ILE A 1 144 ? -2.870 2.640 0.973 1.00 93.81 144 ILE A O 1
ATOM 1158 N N . VAL A 1 145 ? -2.759 2.935 3.208 1.00 91.94 145 VAL A N 1
ATOM 1159 C CA . VAL A 1 145 ? -3.221 1.607 3.593 1.00 91.94 145 VAL A CA 1
ATOM 1160 C C . VAL A 1 145 ? -4.348 1.710 4.614 1.00 91.94 145 VAL A C 1
ATOM 1162 O O . VAL A 1 145 ? -4.210 2.345 5.661 1.00 91.94 145 VAL A O 1
ATOM 1165 N N . VAL A 1 146 ? -5.469 1.057 4.319 1.00 91.88 146 VAL A N 1
ATOM 1166 C CA . VAL A 1 146 ? -6.645 0.974 5.198 1.00 91.88 146 VAL A CA 1
ATOM 1167 C C . VAL A 1 146 ? -7.132 -0.467 5.272 1.00 91.88 146 VAL A C 1
ATOM 1169 O O . VAL A 1 146 ? -6.934 -1.246 4.344 1.00 91.88 146 VAL A O 1
ATOM 1172 N N . ARG A 1 147 ? -7.770 -0.864 6.373 1.00 90.38 147 ARG A N 1
ATOM 1173 C CA . ARG A 1 147 ? -8.291 -2.231 6.511 1.00 90.38 147 ARG A CA 1
ATOM 1174 C C . ARG A 1 147 ? -9.612 -2.400 5.772 1.00 90.38 147 ARG A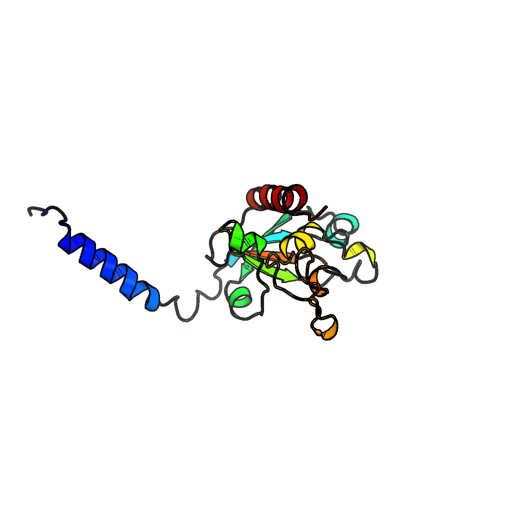 C 1
ATOM 1176 O O . ARG A 1 147 ? -10.492 -1.548 5.875 1.00 90.38 147 ARG A O 1
ATOM 1183 N N . GLN A 1 148 ? -9.785 -3.546 5.117 1.00 88.38 148 GLN A N 1
ATOM 1184 C CA . GLN A 1 148 ? -11.038 -3.876 4.427 1.00 88.38 148 GLN A CA 1
ATOM 1185 C C . GLN A 1 148 ? -12.207 -4.050 5.403 1.00 88.38 148 GLN A C 1
ATOM 1187 O O . GLN A 1 148 ? -13.342 -3.712 5.085 1.00 88.38 148 GLN A O 1
ATOM 1192 N N . ASP A 1 149 ? -11.932 -4.527 6.622 1.00 87.25 149 ASP A N 1
ATOM 1193 C CA . ASP A 1 149 ? -12.939 -4.677 7.678 1.00 87.25 149 ASP A CA 1
ATOM 1194 C C . ASP A 1 149 ? -13.249 -3.369 8.429 1.00 87.25 149 ASP A C 1
ATOM 1196 O O . ASP A 1 149 ? -13.907 -3.410 9.468 1.00 87.25 149 ASP A O 1
ATOM 1200 N N . GLN A 1 150 ? -12.770 -2.223 7.921 1.00 87.44 150 GLN A N 1
ATOM 1201 C CA . GLN A 1 150 ? -13.002 -0.869 8.447 1.00 87.44 150 GLN A CA 1
ATOM 1202 C C . GLN A 1 150 ? -12.530 -0.650 9.893 1.00 87.44 150 GLN A C 1
ATOM 1204 O O . GLN A 1 150 ? -12.810 0.388 10.496 1.00 87.44 150 GLN A O 1
ATOM 1209 N N . LYS A 1 151 ? -11.785 -1.600 10.469 1.00 86.38 151 LYS A N 1
ATOM 1210 C CA . LYS A 1 151 ? -11.175 -1.407 11.784 1.00 86.38 151 LYS A CA 1
ATOM 1211 C C . LYS A 1 151 ? -9.997 -0.434 11.684 1.00 86.38 151 LYS A C 1
ATOM 1213 O O . LYS A 1 151 ? -9.364 -0.346 10.631 1.00 86.38 151 LYS A O 1
ATOM 1218 N N . PRO A 1 152 ? -9.654 0.255 12.784 1.00 84.38 152 PRO A N 1
ATOM 1219 C CA . PRO A 1 152 ? -8.515 1.156 12.805 1.00 84.38 152 PRO A CA 1
ATOM 1220 C C . PRO A 1 152 ? -7.205 0.463 12.429 1.00 84.38 152 PRO A C 1
ATOM 1222 O O . PRO A 1 152 ? -6.907 -0.645 12.889 1.00 84.38 152 PRO A O 1
ATOM 1225 N N . CYS A 1 153 ? -6.413 1.148 11.612 1.00 79.62 153 CYS A N 1
ATOM 1226 C CA . CYS A 1 153 ? -5.047 0.777 11.296 1.00 79.62 153 CYS A CA 1
ATOM 1227 C C . CYS A 1 153 ? -4.091 1.703 12.054 1.00 79.62 153 CYS A C 1
ATOM 1229 O O . CYS A 1 153 ? -4.061 2.895 11.774 1.00 79.62 153 CYS A O 1
ATOM 1231 N N . HIS A 1 154 ? -3.332 1.158 13.005 1.00 76.56 154 HIS A N 1
ATOM 1232 C CA . HIS A 1 154 ? -2.368 1.915 13.812 1.00 76.56 154 HIS A CA 1
ATOM 1233 C C . HIS A 1 154 ? -0.929 1.687 13.335 1.00 76.56 154 HIS A C 1
ATOM 1235 O O . HIS A 1 154 ? -0.608 0.607 12.825 1.00 76.56 154 HIS A O 1
ATOM 1241 N N . ASP A 1 155 ? -0.050 2.668 13.535 1.00 65.94 155 ASP A N 1
ATOM 1242 C CA . ASP A 1 155 ? 1.343 2.635 13.055 1.00 65.94 155 ASP A CA 1
ATOM 1243 C C . ASP A 1 155 ? 2.157 1.448 13.618 1.00 65.94 155 ASP A C 1
ATOM 1245 O O . ASP A 1 155 ? 2.922 0.797 12.900 1.00 65.94 155 ASP A O 1
ATOM 1249 N N . GLY A 1 156 ? 1.944 1.099 14.890 1.00 67.69 156 GLY A N 1
ATOM 1250 C CA . GLY A 1 156 ? 2.616 -0.009 15.568 1.00 67.69 156 GLY A CA 1
ATOM 1251 C C . GLY A 1 156 ? 2.295 -1.374 14.957 1.00 67.69 156 GLY A C 1
ATOM 1252 O O . GLY A 1 156 ? 3.153 -2.258 14.931 1.00 67.69 156 GLY A O 1
ATOM 1253 N N . MET A 1 157 ? 1.091 -1.534 14.395 1.00 67.81 157 MET A N 1
ATOM 1254 C CA . MET A 1 157 ? 0.697 -2.751 13.680 1.00 67.81 157 MET A CA 1
ATOM 1255 C C . MET A 1 157 ? 1.492 -2.899 12.374 1.00 67.81 157 MET A C 1
ATOM 1257 O O . MET A 1 157 ? 1.930 -3.999 12.037 1.00 67.81 157 MET A O 1
ATOM 1261 N N . TRP A 1 158 ? 1.751 -1.789 11.675 1.00 68.06 158 TRP A N 1
ATOM 1262 C CA . TRP A 1 158 ? 2.473 -1.782 10.399 1.00 68.06 158 TRP A CA 1
ATOM 1263 C C . TRP A 1 158 ? 3.978 -1.929 10.535 1.00 68.06 158 TRP A C 1
ATOM 1265 O O . TRP A 1 158 ? 4.575 -2.668 9.758 1.00 68.06 158 TRP A O 1
ATOM 1275 N N . LYS A 1 159 ? 4.591 -1.333 11.561 1.00 66.88 159 LYS A N 1
ATOM 1276 C CA . LYS A 1 159 ? 6.009 -1.580 11.880 1.00 66.88 159 LYS A CA 1
ATOM 1277 C C . LYS A 1 159 ? 6.279 -3.075 12.090 1.00 66.88 159 LYS A C 1
ATOM 1279 O O . LYS A 1 159 ? 7.298 -3.605 11.646 1.00 66.88 159 LYS A O 1
ATOM 1284 N N . HIS A 1 160 ? 5.342 -3.778 12.731 1.00 62.53 160 HIS A N 1
ATOM 1285 C CA . HIS A 1 160 ? 5.427 -5.225 12.916 1.00 62.53 160 HIS A CA 1
ATOM 1286 C C . HIS A 1 160 ? 5.174 -5.995 11.607 1.00 62.53 160 HIS A C 1
ATOM 1288 O O . HIS A 1 160 ? 5.893 -6.946 11.306 1.00 62.53 160 HIS A O 1
ATOM 1294 N N . TYR A 1 161 ? 4.207 -5.550 10.801 1.00 69.38 161 TYR A N 1
ATOM 1295 C CA . TYR A 1 161 ? 3.874 -6.138 9.502 1.00 69.38 161 TYR A CA 1
ATOM 1296 C C . TYR A 1 161 ? 5.023 -6.043 8.490 1.00 69.38 161 TYR A C 1
ATOM 1298 O O . TYR A 1 161 ? 5.432 -7.056 7.927 1.00 69.38 161 TYR A O 1
ATOM 1306 N N . ALA A 1 162 ? 5.563 -4.840 8.284 1.00 62.59 162 ALA A N 1
ATOM 1307 C CA . ALA A 1 162 ? 6.671 -4.564 7.376 1.00 62.59 162 ALA A CA 1
ATOM 1308 C C . ALA A 1 162 ? 7.895 -5.419 7.734 1.00 62.59 162 ALA A C 1
ATOM 1310 O O . ALA A 1 162 ? 8.478 -6.086 6.881 1.00 62.59 162 ALA A O 1
ATOM 1311 N N . SER A 1 163 ? 8.198 -5.522 9.033 1.00 59.75 163 SER A N 1
ATOM 1312 C CA . SER A 1 163 ? 9.239 -6.413 9.555 1.00 59.75 163 SER A CA 1
ATOM 1313 C C . SER A 1 163 ? 8.977 -7.892 9.225 1.00 59.75 163 SER A C 1
ATOM 1315 O O . SER A 1 163 ? 9.917 -8.607 8.881 1.00 59.75 163 SER A O 1
ATOM 1317 N N . ILE A 1 164 ? 7.727 -8.371 9.286 1.00 58.69 164 ILE A N 1
ATOM 1318 C CA . ILE A 1 164 ? 7.371 -9.757 8.932 1.00 58.69 164 ILE A CA 1
ATOM 1319 C C . ILE A 1 164 ? 7.489 -9.991 7.420 1.00 58.69 164 ILE A C 1
ATOM 1321 O O . ILE A 1 164 ? 8.131 -10.964 7.017 1.00 58.69 164 ILE A O 1
ATOM 1325 N N . ALA A 1 165 ? 6.929 -9.101 6.596 1.00 59.19 165 ALA A N 1
ATOM 1326 C CA . ALA A 1 165 ? 6.986 -9.199 5.138 1.00 59.19 165 ALA A CA 1
ATOM 1327 C C . ALA A 1 165 ? 8.440 -9.170 4.630 1.00 59.19 165 ALA A C 1
ATOM 1329 O O . ALA A 1 165 ? 8.844 -10.034 3.853 1.00 59.19 165 ALA A O 1
ATOM 1330 N N . ALA A 1 166 ? 9.267 -8.262 5.159 1.00 57.47 166 ALA A N 1
ATOM 1331 C CA . ALA A 1 166 ? 10.665 -8.101 4.762 1.00 57.47 166 ALA A CA 1
ATOM 1332 C C . ALA A 1 166 ? 11.605 -9.220 5.255 1.00 57.47 166 ALA A C 1
ATOM 1334 O O . ALA A 1 166 ? 12.671 -9.420 4.658 1.00 57.47 166 ALA A O 1
ATOM 1335 N N . ARG A 1 167 ? 11.269 -9.922 6.353 1.00 52.84 167 ARG A N 1
ATOM 1336 C CA . ARG A 1 167 ? 12.145 -10.936 6.982 1.00 52.84 167 ARG A CA 1
ATOM 1337 C C . ARG A 1 167 ? 11.747 -12.388 6.736 1.00 52.84 167 ARG A C 1
ATOM 1339 O O . ARG A 1 167 ? 12.620 -13.242 6.844 1.00 52.84 167 ARG A O 1
ATOM 1346 N N . LY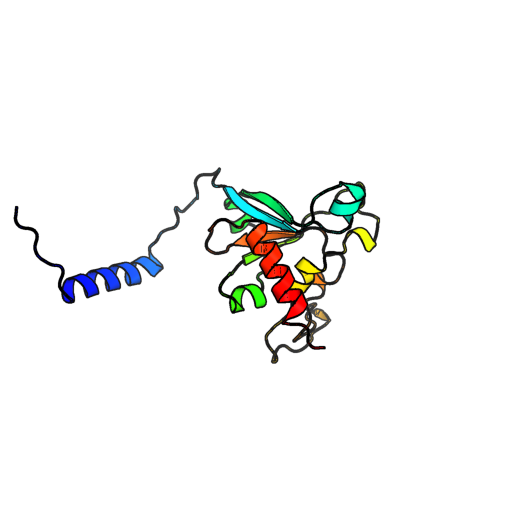S A 1 168 ? 10.474 -12.698 6.468 1.00 48.81 168 LYS A N 1
ATOM 1347 C CA . LYS A 1 168 ? 9.993 -14.096 6.421 1.00 48.81 168 LYS A CA 1
ATOM 1348 C C . LYS A 1 168 ? 9.524 -14.583 5.052 1.00 48.81 168 LYS A C 1
ATOM 1350 O O . LYS A 1 168 ? 9.321 -15.782 4.910 1.00 48.81 168 LYS A O 1
ATOM 1355 N N . LEU A 1 169 ? 9.342 -13.692 4.076 1.00 53.91 169 LEU A N 1
ATOM 1356 C CA . LEU A 1 169 ? 8.695 -14.029 2.800 1.00 53.91 169 LEU A CA 1
ATOM 1357 C C . LEU A 1 169 ? 9.552 -13.754 1.558 1.00 53.91 169 LEU A C 1
ATOM 1359 O O . LEU A 1 169 ? 9.050 -13.876 0.445 1.00 53.91 169 LEU A O 1
ATOM 1363 N N . ARG A 1 170 ? 10.842 -13.426 1.716 1.00 48.47 170 ARG A N 1
ATOM 1364 C CA . ARG A 1 170 ? 11.754 -13.355 0.567 1.00 48.47 170 ARG A CA 1
ATOM 1365 C C . ARG A 1 170 ? 12.025 -14.762 0.026 1.00 48.47 170 ARG A C 1
ATOM 1367 O O . ARG A 1 170 ? 12.489 -15.608 0.795 1.00 48.47 170 ARG A O 1
ATOM 1374 N N . PRO A 1 171 ? 11.807 -15.020 -1.271 1.00 42.75 171 PRO A N 1
ATOM 1375 C CA . PRO A 1 171 ? 12.475 -16.118 -1.938 1.00 42.75 171 PRO A CA 1
ATOM 1376 C C . PRO A 1 171 ? 13.926 -15.679 -2.180 1.00 42.75 171 PRO A C 1
ATOM 1378 O O . PRO A 1 171 ? 14.194 -15.003 -3.163 1.00 42.75 171 PRO A O 1
ATOM 1381 N N . PHE A 1 172 ? 14.807 -16.062 -1.249 1.00 41.59 172 PHE A N 1
ATOM 1382 C CA . PHE A 1 172 ? 16.277 -15.941 -1.280 1.00 41.59 172 PHE A CA 1
ATOM 1383 C C . PHE A 1 172 ? 16.860 -14.518 -1.360 1.00 41.59 172 PHE A C 1
ATOM 1385 O O . PHE A 1 172 ? 16.784 -13.855 -2.413 1.00 41.59 172 PHE A O 1
#